Protein AF-A0A968C113-F1 (afdb_monomer_lite)

Structure (mmCIF, N/CA/C/O backbone):
data_AF-A0A968C113-F1
#
_entry.id   AF-A0A968C113-F1
#
loop_
_atom_site.group_PDB
_atom_site.id
_atom_site.type_symbol
_atom_site.label_atom_id
_atom_site.label_alt_id
_atom_site.label_comp_id
_atom_site.label_asym_id
_atom_site.label_entity_id
_atom_site.label_seq_id
_atom_site.pdbx_PDB_ins_code
_atom_site.Cartn_x
_atom_site.Cartn_y
_atom_site.Cartn_z
_atom_site.occupancy
_atom_site.B_iso_or_equiv
_atom_site.auth_seq_id
_atom_site.auth_comp_id
_atom_site.auth_asym_id
_atom_site.auth_atom_id
_atom_site.pdbx_PDB_model_num
ATOM 1 N N . VAL A 1 1 ? -4.075 15.174 16.754 1.00 90.56 1 VAL A N 1
ATOM 2 C CA . VAL A 1 1 ? -4.895 14.151 16.061 1.00 90.56 1 VAL A CA 1
ATOM 3 C C . VAL A 1 1 ? -5.802 13.419 17.039 1.00 90.56 1 VAL A C 1
ATOM 5 O O . VAL A 1 1 ? -6.994 13.656 16.964 1.00 90.56 1 VAL A O 1
ATOM 8 N N . LYS A 1 2 ? -5.276 12.642 18.002 1.00 89.75 2 LYS A N 1
ATOM 9 C CA . LYS A 1 2 ? -6.089 11.876 18.971 1.00 89.75 2 LYS A CA 1
ATOM 10 C C . LYS A 1 2 ? -7.226 12.668 19.641 1.00 89.75 2 LYS A C 1
ATOM 12 O O . LYS A 1 2 ? -8.381 12.304 19.502 1.00 89.75 2 LYS A O 1
ATOM 17 N N . ALA A 1 3 ? -6.906 13.797 20.274 1.00 93.75 3 ALA A N 1
ATOM 18 C CA . ALA A 1 3 ? -7.922 14.632 20.921 1.00 93.75 3 ALA A CA 1
ATOM 19 C C . ALA A 1 3 ? -9.016 15.119 19.947 1.00 93.75 3 ALA A C 1
ATOM 21 O O . ALA A 1 3 ? -10.182 15.162 20.310 1.00 93.75 3 ALA A O 1
ATOM 22 N N . ALA A 1 4 ? -8.651 15.429 18.697 1.00 94.94 4 ALA A N 1
ATOM 23 C CA . ALA A 1 4 ? -9.601 15.904 17.692 1.00 94.94 4 ALA A CA 1
ATOM 24 C C . ALA A 1 4 ? -10.553 14.795 17.210 1.00 94.94 4 ALA A C 1
ATOM 26 O O . ALA A 1 4 ? -11.727 15.062 16.977 1.00 94.94 4 ALA A O 1
ATOM 27 N N . VAL A 1 5 ? -10.073 13.550 17.072 1.00 94.19 5 VAL A N 1
ATOM 28 C CA . VAL A 1 5 ? -10.939 12.419 16.685 1.00 94.19 5 VAL A CA 1
ATOM 29 C C . VAL A 1 5 ? -11.859 11.994 17.831 1.00 94.19 5 VAL A C 1
ATOM 31 O O . VAL A 1 5 ? -13.023 11.688 17.587 1.00 94.19 5 VAL A O 1
ATOM 34 N N . GLU A 1 6 ? -11.375 12.066 19.076 1.00 93.44 6 GLU A N 1
ATOM 35 C CA . GLU A 1 6 ? -12.184 11.846 20.282 1.00 93.44 6 GLU A CA 1
ATOM 36 C C . GLU A 1 6 ? -13.291 12.901 20.411 1.00 93.44 6 GLU A C 1
ATOM 38 O O . GLU A 1 6 ? -14.448 12.547 20.626 1.00 93.44 6 GLU A O 1
ATOM 43 N N . GLU A 1 7 ? -12.964 14.182 20.217 1.00 96.94 7 GLU A N 1
ATOM 44 C CA . GLU A 1 7 ? -13.936 15.284 20.231 1.00 96.94 7 GLU A CA 1
ATOM 45 C C . GLU A 1 7 ? -15.001 15.131 19.135 1.00 96.94 7 GLU A C 1
ATOM 47 O O . GLU A 1 7 ? -16.184 15.362 19.380 1.00 96.94 7 GLU A O 1
ATOM 52 N N . ALA A 1 8 ? -14.597 14.697 17.940 1.00 96.62 8 ALA A N 1
ATOM 53 C CA . ALA A 1 8 ? -15.502 14.483 16.816 1.00 96.62 8 ALA A CA 1
ATOM 54 C C . ALA A 1 8 ? -16.281 13.153 16.883 1.00 96.62 8 ALA A C 1
ATOM 56 O O . ALA A 1 8 ? -17.190 12.947 16.078 1.00 96.62 8 ALA A O 1
ATOM 57 N N . GLY A 1 9 ? -15.946 12.244 17.807 1.00 96.00 9 GLY A N 1
ATOM 58 C CA . GLY A 1 9 ? -16.584 10.928 17.920 1.00 96.00 9 GLY A CA 1
ATOM 59 C C . GLY A 1 9 ? -16.320 10.002 16.726 1.00 96.00 9 GLY A C 1
ATOM 60 O O . GLY A 1 9 ? -17.166 9.168 16.402 1.00 96.00 9 GLY A O 1
ATOM 61 N N . ILE A 1 10 ? -15.171 10.151 16.058 1.00 95.44 10 ILE A N 1
ATOM 62 C CA . ILE A 1 10 ? -14.769 9.349 14.891 1.00 95.44 10 ILE A CA 1
ATOM 63 C C . ILE A 1 10 ? -13.512 8.521 15.186 1.00 95.44 10 ILE A C 1
ATOM 65 O O . ILE A 1 10 ? -12.742 8.828 16.093 1.00 95.44 10 ILE A O 1
ATOM 69 N N . GLY A 1 11 ? -13.296 7.462 14.404 1.00 93.44 11 GLY A N 1
ATOM 70 C CA . GLY A 1 11 ? -12.072 6.659 14.444 1.00 93.44 11 GLY A CA 1
ATOM 71 C C . GLY A 1 11 ? -11.057 7.078 13.379 1.00 93.44 11 GLY A C 1
ATOM 72 O O . GLY A 1 11 ? -11.403 7.732 12.396 1.00 93.44 11 GLY A O 1
ATOM 73 N N . ILE A 1 12 ? -9.806 6.653 13.553 1.00 94.88 12 ILE A N 1
ATOM 74 C CA . ILE A 1 12 ? -8.779 6.733 12.508 1.00 94.88 12 ILE A CA 1
ATOM 75 C C . ILE A 1 12 ? -8.777 5.394 11.774 1.00 94.88 12 ILE A C 1
ATOM 77 O O . ILE A 1 12 ? -8.466 4.367 12.372 1.00 94.88 12 ILE A O 1
ATOM 81 N N . ALA A 1 13 ? -9.165 5.406 10.499 1.00 93.31 13 ALA A N 1
ATOM 82 C CA . ALA A 1 13 ? -9.247 4.188 9.697 1.00 93.31 13 ALA A CA 1
ATOM 83 C C . ALA A 1 13 ? -7.860 3.689 9.263 1.00 93.31 13 ALA A C 1
ATOM 85 O O . ALA A 1 13 ? -7.537 2.515 9.450 1.00 93.31 13 ALA A O 1
ATOM 86 N N . SER A 1 14 ? -7.051 4.580 8.686 1.00 94.94 14 SER A N 1
ATOM 87 C CA . SER A 1 14 ? -5.702 4.277 8.213 1.00 94.94 14 SER A CA 1
ATOM 88 C C . SER A 1 14 ? -4.870 5.549 8.011 1.00 94.94 14 SER A C 1
ATOM 90 O O . SER A 1 14 ? -5.402 6.657 7.919 1.00 94.94 14 SER A O 1
ATOM 92 N N . PHE A 1 15 ? -3.549 5.385 7.964 1.00 96.25 15 PHE A N 1
ATOM 93 C CA . PHE A 1 15 ? -2.588 6.366 7.456 1.00 96.25 15 PHE A CA 1
ATOM 94 C C . PHE A 1 15 ? -1.341 5.638 6.930 1.00 96.25 15 PHE A C 1
ATOM 96 O O . PHE A 1 15 ? -1.204 4.431 7.137 1.00 96.25 15 PHE A O 1
ATOM 103 N N . GLN A 1 16 ? -0.452 6.346 6.234 1.00 96.38 16 GLN A N 1
ATOM 104 C CA . GLN A 1 16 ? 0.725 5.737 5.611 1.00 96.38 16 GLN A CA 1
ATOM 105 C C . GLN A 1 16 ? 1.715 5.212 6.658 1.00 96.38 16 GLN A C 1
ATOM 107 O O . GLN A 1 16 ? 2.066 5.929 7.596 1.00 96.38 16 GLN A O 1
ATOM 112 N N . SER A 1 17 ? 2.200 3.981 6.487 1.00 94.81 17 SER A N 1
ATOM 113 C CA . SER A 1 17 ? 3.140 3.355 7.421 1.00 94.81 17 SER A CA 1
ATOM 114 C C . SER A 1 17 ? 4.611 3.634 7.117 1.00 94.81 17 SER A C 1
ATOM 116 O O . SER A 1 17 ? 5.396 3.779 8.048 1.00 94.81 17 SER A O 1
ATOM 118 N N . ASN A 1 18 ? 5.037 3.669 5.853 1.00 91.38 18 ASN A N 1
ATOM 119 C CA . ASN A 1 18 ? 6.452 3.867 5.524 1.00 91.38 18 ASN A CA 1
ATOM 120 C C . ASN A 1 18 ? 6.841 5.352 5.614 1.00 91.38 18 ASN A C 1
ATOM 122 O O . ASN A 1 18 ? 6.236 6.193 4.955 1.00 91.38 18 ASN A O 1
ATOM 126 N N . LEU A 1 19 ? 7.875 5.662 6.408 1.00 90.25 19 LEU A N 1
ATOM 127 C CA . LEU A 1 19 ? 8.422 7.023 6.585 1.00 90.25 19 LEU A CA 1
ATOM 128 C C . LEU A 1 19 ? 9.529 7.366 5.566 1.00 90.25 19 LEU A C 1
ATOM 130 O O . LEU A 1 19 ? 10.090 8.460 5.598 1.00 90.25 19 LEU A O 1
ATOM 134 N N . GLY A 1 20 ? 9.869 6.408 4.705 1.00 88.44 20 GLY A N 1
ATOM 135 C CA . GLY A 1 20 ? 10.940 6.460 3.713 1.00 88.44 20 GLY A CA 1
ATOM 136 C C . GLY A 1 20 ? 11.451 5.052 3.402 1.00 88.44 20 GLY A C 1
ATOM 137 O O . GLY A 1 20 ? 11.087 4.084 4.076 1.00 88.44 20 GLY A O 1
ATOM 138 N N . GLY A 1 21 ? 12.304 4.935 2.390 1.00 92.31 21 GLY A N 1
ATOM 139 C CA . GLY A 1 21 ? 12.843 3.666 1.919 1.00 92.31 21 GLY A CA 1
ATOM 140 C C . GLY A 1 21 ? 11.847 2.849 1.098 1.00 92.31 21 GLY A C 1
ATOM 141 O O . GLY A 1 21 ? 10.727 3.266 0.805 1.00 92.31 21 GLY A O 1
ATOM 142 N N . THR A 1 22 ? 12.267 1.638 0.741 1.00 96.19 22 THR A N 1
ATOM 143 C CA . THR A 1 22 ? 11.532 0.759 -0.170 1.00 96.19 22 THR A CA 1
ATOM 144 C C . THR A 1 22 ? 11.713 -0.714 0.196 1.00 96.19 22 THR A C 1
ATOM 146 O O . THR A 1 22 ? 12.730 -1.104 0.774 1.00 96.19 22 THR A O 1
ATOM 149 N N . LEU A 1 23 ? 10.733 -1.536 -0.180 1.00 97.12 23 LEU A N 1
ATOM 150 C CA . LEU A 1 23 ? 10.818 -2.996 -0.155 1.00 97.12 23 LEU A CA 1
ATOM 151 C C . LEU A 1 23 ? 11.474 -3.592 -1.409 1.00 97.12 23 LEU A C 1
ATOM 153 O O . LEU A 1 23 ? 11.825 -4.772 -1.408 1.00 97.12 23 LEU A O 1
ATOM 157 N N . ILE A 1 24 ? 11.660 -2.794 -2.462 1.00 97.88 24 ILE A N 1
ATOM 158 C CA . ILE A 1 24 ? 12.134 -3.251 -3.772 1.00 97.88 24 ILE A CA 1
ATOM 159 C C . ILE A 1 24 ? 13.583 -3.732 -3.730 1.00 97.88 24 ILE A C 1
ATOM 161 O O . ILE A 1 24 ? 13.900 -4.752 -4.335 1.00 97.88 24 ILE A O 1
ATOM 165 N N . HIS A 1 25 ? 14.455 -3.034 -2.999 1.00 96.81 25 HIS A N 1
ATOM 166 C CA . HIS A 1 25 ? 15.876 -3.368 -2.934 1.00 96.81 25 HIS A CA 1
ATOM 167 C C . HIS A 1 25 ? 16.255 -3.965 -1.565 1.00 96.81 25 HIS A C 1
ATOM 169 O O . HIS A 1 25 ? 16.054 -3.298 -0.542 1.00 96.81 25 HIS A O 1
ATOM 175 N N . PRO A 1 26 ? 16.869 -5.165 -1.503 1.00 95.50 26 PRO A N 1
ATOM 176 C CA . PRO A 1 26 ? 17.195 -5.842 -0.243 1.00 95.50 26 PRO A CA 1
ATOM 177 C C . PRO A 1 26 ? 18.016 -5.004 0.749 1.00 95.50 26 PRO A C 1
ATOM 179 O O . PRO A 1 26 ? 17.773 -5.064 1.953 1.00 95.50 26 PRO A O 1
ATOM 182 N N . GLU A 1 27 ? 18.948 -4.175 0.268 1.00 95.12 27 GLU A N 1
ATOM 183 C CA . GLU A 1 27 ? 19.772 -3.317 1.140 1.00 95.12 27 GLU A CA 1
ATOM 184 C C . GLU A 1 27 ? 18.968 -2.241 1.889 1.00 95.12 27 GLU A C 1
ATOM 186 O O . GLU A 1 27 ? 19.364 -1.823 2.975 1.00 95.12 27 GLU A O 1
ATOM 191 N N . GLN A 1 28 ? 17.819 -1.814 1.354 1.00 95.44 28 GLN A N 1
ATOM 192 C CA . GLN A 1 28 ? 16.953 -0.817 1.999 1.00 95.44 28 GLN A CA 1
ATOM 193 C C . GLN A 1 28 ? 16.002 -1.448 3.025 1.00 95.44 28 GLN A C 1
ATOM 195 O O . GLN A 1 28 ? 15.443 -0.755 3.880 1.00 95.44 28 GLN A O 1
ATOM 200 N N . ARG A 1 29 ? 15.843 -2.776 2.984 1.00 94.81 29 ARG A N 1
ATOM 201 C CA . ARG A 1 29 ? 14.826 -3.512 3.740 1.00 94.81 29 ARG A CA 1
ATOM 202 C C . ARG A 1 29 ? 14.928 -3.298 5.242 1.00 94.81 29 ARG A C 1
ATOM 204 O O . ARG A 1 29 ? 13.914 -3.078 5.890 1.00 94.81 29 ARG A O 1
ATOM 211 N N . ALA A 1 30 ? 16.134 -3.346 5.806 1.00 95.44 30 ALA A N 1
ATOM 212 C CA . ALA A 1 30 ? 16.314 -3.191 7.250 1.00 95.44 30 ALA A CA 1
ATOM 213 C C . ALA A 1 30 ? 15.832 -1.814 7.742 1.00 95.44 30 ALA A C 1
ATOM 215 O O . ALA A 1 30 ? 15.114 -1.729 8.738 1.00 95.44 30 ALA A O 1
ATOM 216 N N . GLY A 1 31 ? 16.181 -0.749 7.011 1.00 96.00 31 GLY A N 1
ATOM 217 C CA . GLY A 1 31 ? 15.722 0.607 7.311 1.00 96.00 31 GLY A CA 1
ATOM 218 C C . GLY A 1 31 ? 14.213 0.755 7.130 1.00 96.00 31 GLY A C 1
ATOM 219 O O . GLY A 1 31 ? 13.540 1.310 7.997 1.00 96.00 31 GLY A O 1
ATOM 220 N N . PHE A 1 32 ? 13.669 0.183 6.054 1.00 97.12 32 PHE A N 1
ATOM 221 C CA . PHE A 1 32 ? 12.233 0.189 5.795 1.00 97.12 32 PHE A CA 1
ATOM 222 C C . PHE A 1 32 ? 11.448 -0.495 6.922 1.00 97.12 32 PHE A C 1
ATOM 224 O O . PHE A 1 32 ? 10.556 0.122 7.499 1.00 97.12 32 PHE A O 1
ATOM 231 N N . VAL A 1 33 ? 11.821 -1.720 7.309 1.00 97.50 33 VAL A N 1
ATOM 232 C CA . VAL A 1 33 ? 11.185 -2.482 8.402 1.00 97.50 33 VAL A CA 1
ATOM 233 C C . VAL A 1 33 ? 11.223 -1.700 9.719 1.00 97.50 33 VAL A C 1
ATOM 235 O O . VAL A 1 33 ? 10.212 -1.620 10.414 1.00 97.50 33 VAL A O 1
ATOM 238 N N . ALA A 1 34 ? 12.353 -1.061 10.037 1.00 96.31 34 ALA A N 1
ATOM 239 C CA . ALA A 1 34 ? 12.474 -0.217 11.225 1.00 96.31 34 ALA A CA 1
ATOM 240 C C . ALA A 1 34 ? 11.569 1.029 11.174 1.00 96.31 34 ALA A C 1
ATOM 242 O O . ALA A 1 34 ? 11.101 1.492 12.215 1.00 96.31 34 ALA A O 1
ATOM 243 N N . SER A 1 35 ? 11.306 1.581 9.985 1.00 96.56 35 SER A N 1
ATOM 244 C CA . SER A 1 35 ? 10.347 2.682 9.822 1.00 96.56 35 SER A CA 1
ATOM 245 C C . SER A 1 35 ? 8.902 2.227 10.057 1.00 96.56 35 SER A C 1
ATOM 247 O O . SER A 1 35 ? 8.123 2.955 10.668 1.00 96.56 35 SER A O 1
ATOM 249 N N . ILE A 1 36 ? 8.561 1.000 9.646 1.00 97.94 36 ILE A N 1
ATOM 250 C CA . ILE A 1 36 ? 7.234 0.424 9.879 1.00 97.94 36 ILE A CA 1
ATOM 251 C C . ILE A 1 36 ? 6.989 0.207 11.369 1.00 97.94 36 ILE A C 1
ATOM 253 O O . ILE A 1 36 ? 5.918 0.560 11.854 1.00 97.94 36 ILE A O 1
ATOM 257 N N . ASP A 1 37 ? 7.976 -0.307 12.107 1.00 97.00 37 ASP A N 1
ATOM 258 C CA . ASP A 1 37 ? 7.860 -0.516 13.558 1.00 97.00 37 ASP A CA 1
ATOM 259 C C . ASP A 1 37 ? 7.535 0.798 14.296 1.00 97.00 37 ASP A C 1
ATOM 261 O O . ASP A 1 37 ? 6.607 0.856 15.102 1.00 97.00 37 ASP A O 1
ATOM 265 N N . GLN A 1 38 ? 8.196 1.898 13.919 1.00 97.19 38 GLN A N 1
ATOM 266 C CA . GLN A 1 38 ? 7.901 3.234 14.456 1.00 97.19 38 GLN A CA 1
ATOM 267 C C . GLN A 1 38 ? 6.466 3.685 14.148 1.00 97.19 38 GLN A C 1
ATOM 269 O O . GLN A 1 38 ? 5.771 4.220 15.016 1.00 97.19 38 GLN A O 1
ATOM 274 N N . SER A 1 39 ? 5.988 3.464 12.924 1.00 97.94 39 SER A N 1
ATOM 275 C CA . SER A 1 39 ? 4.617 3.818 12.546 1.00 97.94 39 SER A CA 1
ATOM 276 C C . SER A 1 39 ? 3.569 2.958 13.252 1.00 97.94 39 SER A C 1
ATOM 278 O O . SER A 1 39 ? 2.504 3.468 13.603 1.00 97.94 39 SER A O 1
ATOM 280 N N . LEU A 1 40 ? 3.868 1.688 13.536 1.00 97.81 40 LEU A N 1
ATOM 281 C CA . LEU A 1 40 ? 3.010 0.804 14.330 1.00 97.81 40 LEU A CA 1
ATOM 282 C C . LEU A 1 40 ? 2.877 1.293 15.781 1.00 97.81 40 LEU A C 1
ATOM 284 O O . LEU A 1 40 ? 1.774 1.285 16.334 1.00 97.81 40 LEU A O 1
ATOM 288 N N . GLU A 1 41 ? 3.957 1.786 16.394 1.00 96.06 41 GLU A N 1
ATOM 289 C CA . GLU A 1 41 ? 3.884 2.440 17.708 1.00 96.06 41 GLU A CA 1
ATOM 290 C C . GLU A 1 41 ? 2.960 3.663 17.666 1.00 96.06 41 GLU A C 1
ATOM 292 O O . GLU A 1 41 ? 2.080 3.817 18.520 1.00 96.06 41 GLU A O 1
ATOM 297 N N . LYS A 1 42 ? 3.088 4.501 16.629 1.00 96.50 42 LYS A N 1
ATOM 298 C CA . LYS A 1 42 ? 2.232 5.683 16.460 1.00 96.50 42 LYS A CA 1
ATOM 299 C C . LYS A 1 42 ? 0.775 5.326 16.214 1.00 96.50 42 LYS A C 1
ATOM 301 O O . LYS A 1 42 ? -0.097 5.979 16.787 1.00 96.50 42 LYS A O 1
ATOM 306 N N . ALA A 1 43 ? 0.499 4.272 15.450 1.00 96.56 43 ALA A N 1
ATOM 307 C CA . ALA A 1 43 ? -0.853 3.766 15.240 1.00 96.56 43 ALA A CA 1
ATOM 308 C C . ALA A 1 43 ? -1.534 3.423 16.571 1.00 96.56 43 ALA A C 1
ATOM 310 O O . ALA A 1 43 ? -2.669 3.839 16.806 1.00 96.56 43 ALA A O 1
ATOM 311 N N . ARG A 1 44 ? -0.814 2.766 17.488 1.00 94.00 44 ARG A N 1
ATOM 312 C CA . ARG A 1 44 ? -1.320 2.442 18.830 1.00 94.00 44 ARG A CA 1
ATOM 313 C C . ARG A 1 44 ? -1.576 3.679 19.683 1.00 94.00 44 ARG A C 1
ATOM 315 O O . ARG A 1 44 ? -2.581 3.731 20.388 1.00 94.00 44 ARG A O 1
ATOM 322 N N . GLU A 1 45 ? -0.695 4.676 19.625 1.00 93.69 45 GLU A N 1
ATOM 323 C CA . GLU A 1 45 ? -0.874 5.928 20.370 1.00 93.69 45 GLU A CA 1
ATOM 324 C C . GLU A 1 45 ? -2.169 6.646 19.967 1.00 93.69 45 GLU A C 1
ATOM 326 O O . GLU A 1 45 ? -2.917 7.115 20.838 1.00 93.69 45 GLU A O 1
ATOM 331 N N . VAL A 1 46 ? -2.442 6.704 18.659 1.00 94.31 46 VAL A N 1
ATOM 332 C CA . VAL A 1 46 ? -3.602 7.409 18.091 1.00 94.31 46 VAL A CA 1
ATOM 333 C C . VAL A 1 46 ? -4.858 6.542 17.969 1.00 94.31 46 VAL A C 1
ATOM 335 O O . VAL A 1 46 ? -5.925 7.087 17.711 1.00 94.31 46 VAL A O 1
ATOM 338 N N . GLY A 1 47 ? -4.756 5.230 18.198 1.00 94.06 47 GLY A N 1
ATOM 339 C CA . GLY A 1 47 ? -5.880 4.292 18.144 1.00 94.06 47 GLY A CA 1
ATOM 340 C C . GLY A 1 47 ? -6.286 3.857 16.731 1.00 94.06 47 GLY A C 1
ATOM 341 O O . GLY A 1 47 ? -7.445 3.509 16.528 1.00 94.06 47 GLY A O 1
ATOM 342 N N . SER A 1 48 ? -5.367 3.888 15.760 1.00 95.75 48 SER A N 1
ATOM 343 C CA . SER A 1 48 ? -5.615 3.363 14.409 1.00 95.75 48 SER A CA 1
ATOM 344 C C . SER A 1 48 ? -5.447 1.846 14.380 1.00 95.75 48 SER A C 1
ATOM 346 O O . SER A 1 48 ? -4.435 1.327 14.851 1.00 95.75 48 SER A O 1
ATOM 348 N N . SER A 1 49 ? -6.408 1.136 13.790 1.00 92.50 49 SER A N 1
ATOM 349 C CA . SER A 1 49 ? -6.351 -0.323 13.603 1.00 92.50 49 SER A CA 1
ATOM 350 C C . SER A 1 49 ? -5.747 -0.747 12.262 1.00 92.50 49 SER A C 1
ATOM 352 O O . SER A 1 49 ? -5.478 -1.933 12.065 1.00 92.50 49 SER A O 1
ATOM 354 N N . GLY A 1 50 ? -5.547 0.199 11.341 1.00 96.62 50 GLY A N 1
ATOM 355 C CA . GLY A 1 50 ? -4.984 -0.041 10.017 1.00 96.62 50 GLY A CA 1
ATOM 356 C C . GLY A 1 50 ? -3.909 0.977 9.651 1.00 96.62 50 GLY A C 1
ATOM 357 O O . GLY A 1 50 ? -3.965 2.118 10.108 1.00 96.62 50 GLY A O 1
ATOM 358 N N . LEU A 1 51 ? -2.951 0.582 8.815 1.00 98.38 51 LEU A N 1
ATOM 359 C CA . LEU A 1 51 ? -2.053 1.484 8.084 1.00 98.38 51 LEU A CA 1
ATOM 360 C C . LEU A 1 51 ? -1.889 0.983 6.656 1.00 98.38 51 LEU A C 1
ATOM 362 O O . LEU A 1 51 ? -1.889 -0.227 6.444 1.00 98.38 51 LEU A O 1
ATOM 366 N N . PHE A 1 52 ? -1.707 1.884 5.695 1.00 98.06 52 PHE A N 1
ATOM 367 C CA . PHE A 1 52 ? -1.398 1.484 4.325 1.00 98.06 52 PHE A CA 1
ATOM 368 C C . PHE A 1 52 ? 0.098 1.569 4.035 1.00 98.06 52 PHE A C 1
ATOM 370 O O . PHE A 1 52 ? 0.805 2.427 4.566 1.00 98.06 52 PHE A O 1
ATOM 377 N N . LEU A 1 53 ? 0.565 0.645 3.204 1.00 96.81 53 LEU A N 1
ATOM 378 C CA . LEU A 1 53 ? 1.970 0.389 2.930 1.00 96.81 53 LEU A CA 1
ATOM 379 C C . LEU A 1 53 ? 2.227 0.476 1.427 1.00 96.81 53 LEU A C 1
ATOM 381 O O . LEU A 1 53 ? 1.563 -0.210 0.651 1.00 96.81 53 LEU A O 1
ATOM 385 N N . LEU A 1 54 ? 3.243 1.250 1.046 1.00 98.12 54 LEU A N 1
ATOM 386 C CA . LEU A 1 54 ? 3.731 1.330 -0.329 1.00 98.12 54 LEU A CA 1
ATOM 387 C C . LEU A 1 54 ? 5.009 0.495 -0.507 1.00 98.12 54 LEU A C 1
ATOM 389 O O . LEU A 1 54 ? 5.839 0.433 0.403 1.00 98.12 54 LEU A O 1
ATOM 393 N N . THR A 1 55 ? 5.192 -0.127 -1.676 1.00 97.56 55 THR A N 1
ATOM 394 C CA . THR A 1 55 ? 6.426 -0.865 -2.009 1.00 97.56 55 THR A CA 1
ATOM 395 C C . THR A 1 55 ? 7.599 0.064 -2.298 1.00 97.56 55 THR A C 1
ATOM 397 O O . THR A 1 55 ? 8.733 -0.218 -1.897 1.00 97.56 55 THR A O 1
ATOM 400 N N . ASP A 1 56 ? 7.325 1.186 -2.958 1.00 97.44 56 ASP A N 1
ATOM 401 C CA .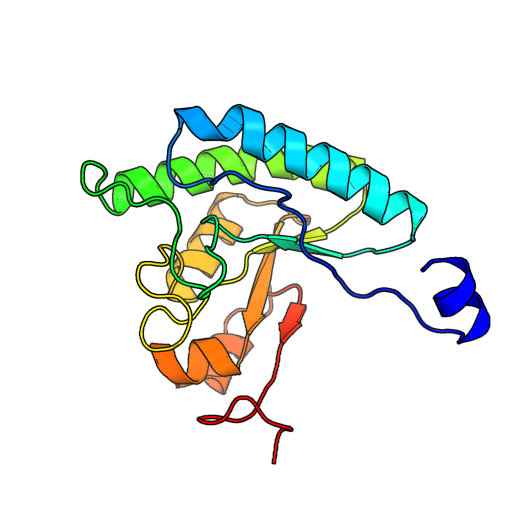 ASP A 1 56 ? 8.311 2.159 -3.422 1.00 97.44 56 ASP A CA 1
ATOM 402 C C . ASP A 1 56 ? 8.211 3.476 -2.643 1.00 97.44 56 ASP A C 1
ATOM 404 O O . ASP A 1 56 ? 7.142 3.874 -2.172 1.00 97.44 56 ASP A O 1
ATOM 408 N N . GLU A 1 57 ? 9.337 4.184 -2.548 1.00 95.81 57 GLU A N 1
ATOM 409 C CA . GLU A 1 57 ? 9.347 5.570 -2.085 1.00 95.81 57 GLU A CA 1
ATOM 410 C C . GLU A 1 57 ? 8.966 6.498 -3.240 1.00 95.81 57 GLU A C 1
ATOM 412 O O . GLU A 1 57 ? 9.506 6.380 -4.343 1.00 95.81 57 GLU A O 1
ATOM 417 N N . LEU A 1 58 ? 8.064 7.444 -2.983 1.00 96.19 58 LEU A N 1
ATOM 418 C CA . LEU A 1 58 ? 7.614 8.415 -3.976 1.00 96.19 58 LEU A CA 1
ATOM 419 C C . LEU A 1 58 ? 8.338 9.758 -3.808 1.00 96.19 58 LEU A C 1
ATOM 421 O O . LEU A 1 58 ? 8.642 10.187 -2.693 1.00 96.19 58 LEU A O 1
ATOM 425 N N . ALA A 1 59 ? 8.617 10.425 -4.924 1.00 95.94 59 ALA A N 1
ATOM 426 C CA . ALA A 1 59 ? 9.107 11.797 -4.964 1.00 95.94 59 ALA A CA 1
ATOM 427 C C . ALA A 1 59 ? 7.957 12.807 -4.769 1.00 95.94 59 ALA A C 1
ATOM 429 O O . ALA A 1 59 ? 6.785 12.440 -4.683 1.00 95.94 59 ALA A O 1
ATOM 430 N N . GLU A 1 60 ? 8.282 14.104 -4.708 1.00 94.88 60 GLU A N 1
ATOM 431 C CA . GLU A 1 60 ? 7.277 15.170 -4.543 1.00 94.88 60 GLU A CA 1
ATOM 432 C C . GLU A 1 60 ? 6.256 15.210 -5.689 1.00 94.88 60 GLU A C 1
ATOM 434 O O . GLU A 1 60 ? 5.083 15.509 -5.467 1.00 94.88 60 GLU A O 1
ATOM 439 N N . ASP A 1 61 ? 6.686 14.861 -6.903 1.00 96.06 61 ASP A N 1
ATOM 440 C CA . ASP A 1 61 ? 5.832 14.753 -8.090 1.00 96.06 61 ASP A CA 1
ATOM 441 C C . ASP A 1 61 ? 5.071 13.420 -8.180 1.00 96.06 61 ASP A C 1
ATOM 443 O O . ASP A 1 61 ? 4.377 13.180 -9.165 1.00 96.06 61 ASP A O 1
ATOM 447 N N . ARG A 1 62 ? 5.173 12.580 -7.139 1.00 95.19 62 ARG A N 1
ATOM 448 C CA . ARG A 1 62 ? 4.542 11.260 -6.987 1.00 95.19 62 ARG A CA 1
ATOM 449 C C . ARG A 1 62 ? 5.091 10.146 -7.877 1.00 95.19 62 ARG A C 1
ATOM 451 O O . ARG A 1 62 ? 4.626 9.013 -7.739 1.00 95.19 62 ARG A O 1
ATOM 458 N N . SER A 1 63 ? 6.101 10.418 -8.702 1.00 97.19 63 SER A N 1
ATOM 459 C CA . SER A 1 63 ? 6.867 9.374 -9.385 1.00 97.19 63 SER A CA 1
ATOM 460 C C . SER A 1 63 ? 7.710 8.566 -8.394 1.00 97.19 63 SER A C 1
ATOM 462 O O . SER A 1 63 ? 7.968 9.007 -7.269 1.00 97.19 63 SER A O 1
ATOM 464 N N . VAL A 1 64 ? 8.149 7.369 -8.786 1.00 97.38 64 VAL A N 1
ATOM 465 C CA . VAL A 1 64 ? 9.057 6.578 -7.946 1.00 97.38 64 VAL A CA 1
ATOM 466 C C . VAL A 1 64 ? 10.411 7.269 -7.822 1.00 97.38 64 VAL A C 1
ATOM 468 O O . VAL A 1 64 ? 11.088 7.541 -8.813 1.00 97.38 64 VAL A O 1
ATOM 471 N N . ARG A 1 65 ? 10.834 7.495 -6.576 1.00 96.44 65 ARG A N 1
ATOM 472 C CA . ARG A 1 65 ? 12.054 8.228 -6.229 1.00 96.44 65 ARG A CA 1
ATOM 473 C C . ARG A 1 65 ? 13.332 7.485 -6.611 1.00 96.44 65 ARG A C 1
ATOM 475 O O . ARG A 1 65 ? 14.299 8.115 -7.034 1.00 96.44 65 ARG A O 1
ATOM 482 N N . PHE A 1 66 ? 13.353 6.166 -6.426 1.00 94.44 66 PHE A N 1
ATOM 483 C CA . PHE A 1 66 ? 14.527 5.326 -6.662 1.00 94.44 66 PHE A CA 1
ATOM 484 C C . PHE A 1 66 ? 14.175 4.171 -7.591 1.00 94.44 66 PHE A C 1
ATOM 486 O O . PHE A 1 66 ? 13.329 3.343 -7.274 1.00 94.44 66 PHE A O 1
ATOM 493 N N . GLN A 1 67 ? 14.846 4.125 -8.738 1.00 93.38 67 GLN A N 1
ATOM 494 C CA . GLN A 1 67 ? 14.687 3.070 -9.732 1.00 93.38 67 GLN A CA 1
ATOM 495 C C . GLN A 1 67 ? 15.818 2.052 -9.595 1.00 93.38 67 GLN A C 1
ATOM 497 O O . GLN A 1 67 ? 16.975 2.436 -9.433 1.00 93.38 67 GLN A O 1
ATOM 502 N N . TYR A 1 68 ? 15.472 0.774 -9.731 1.00 95.88 68 TYR A N 1
ATOM 503 C CA . TYR A 1 68 ? 16.404 -0.357 -9.672 1.00 95.88 68 TYR A CA 1
ATOM 504 C C . TYR A 1 68 ? 16.298 -1.162 -10.977 1.00 95.88 68 TYR A C 1
ATOM 506 O O . TYR A 1 68 ? 15.599 -2.182 -11.013 1.00 95.88 68 TYR A O 1
ATOM 514 N N . PRO A 1 69 ? 16.836 -0.651 -12.105 1.00 95.81 69 PRO A N 1
ATOM 515 C CA . PRO A 1 69 ? 16.757 -1.318 -13.409 1.00 95.81 69 PRO A CA 1
ATOM 516 C C . PRO A 1 69 ? 17.600 -2.597 -13.496 1.00 95.81 69 PRO A C 1
ATOM 518 O O . PRO A 1 69 ? 17.389 -3.405 -14.395 1.00 95.81 69 PRO A O 1
ATOM 521 N N . GLU A 1 70 ? 18.561 -2.771 -12.594 1.00 96.81 70 GLU A N 1
ATOM 522 C CA . GLU A 1 70 ? 19.390 -3.967 -12.470 1.00 96.81 70 GLU A CA 1
ATOM 523 C C . GLU A 1 70 ? 18.642 -5.172 -11.893 1.00 96.81 70 GLU A C 1
ATOM 525 O O . GLU A 1 70 ? 19.096 -6.293 -12.100 1.00 96.81 70 GLU A O 1
ATOM 530 N N . LEU A 1 71 ? 17.515 -4.945 -11.206 1.00 97.56 71 LEU A N 1
ATOM 531 C CA . LEU A 1 71 ? 16.686 -5.998 -10.627 1.00 97.56 71 LEU A CA 1
ATOM 532 C C . LEU A 1 71 ? 15.570 -6.415 -11.590 1.00 97.56 71 LEU A C 1
ATOM 534 O O . LEU A 1 71 ? 14.832 -5.562 -12.105 1.00 97.56 71 LEU A O 1
ATOM 538 N N . THR A 1 72 ? 15.384 -7.720 -11.780 1.00 97.69 72 THR A N 1
ATOM 539 C CA . THR A 1 72 ? 14.239 -8.257 -12.531 1.00 97.69 72 THR A CA 1
ATOM 540 C C . THR A 1 72 ? 12.930 -8.093 -11.756 1.00 97.69 72 THR A C 1
ATOM 542 O O . THR A 1 72 ? 12.920 -7.815 -10.557 1.00 97.69 72 THR A O 1
ATOM 545 N N . ALA A 1 73 ? 11.790 -8.271 -12.430 1.00 95.69 73 ALA A N 1
ATOM 546 C CA . ALA A 1 73 ? 10.485 -8.225 -11.768 1.00 95.69 73 ALA A CA 1
ATOM 547 C C . ALA A 1 73 ? 10.364 -9.296 -10.667 1.00 95.69 73 ALA A C 1
ATOM 549 O O . ALA A 1 73 ? 9.822 -9.022 -9.598 1.00 95.69 73 ALA A O 1
ATOM 550 N N . GLU A 1 74 ? 10.925 -10.481 -10.902 1.00 97.94 74 GLU A N 1
ATOM 551 C CA . GLU A 1 74 ? 10.966 -11.588 -9.947 1.00 97.94 74 GLU A CA 1
ATOM 552 C C . GLU A 1 74 ? 11.842 -11.255 -8.734 1.00 97.94 74 GLU A C 1
ATOM 554 O O . GLU A 1 74 ? 11.429 -11.488 -7.603 1.00 97.94 74 GLU A O 1
ATOM 559 N N . GLU A 1 75 ? 13.017 -10.651 -8.936 1.00 98.31 75 GLU A N 1
ATOM 560 C CA . GLU A 1 75 ? 13.886 -10.229 -7.827 1.00 98.31 75 GLU A CA 1
ATOM 561 C C . GLU A 1 75 ? 13.215 -9.161 -6.952 1.00 98.31 75 GLU A C 1
ATOM 563 O O . GLU A 1 75 ? 13.294 -9.216 -5.722 1.00 98.31 75 GLU A O 1
ATOM 568 N N . LYS A 1 76 ? 12.496 -8.218 -7.574 1.00 98.25 76 LYS A N 1
ATOM 569 C CA . LYS A 1 76 ? 11.698 -7.215 -6.854 1.00 98.25 76 LYS A CA 1
ATOM 570 C C . LYS A 1 76 ? 10.549 -7.864 -6.084 1.00 98.25 76 LYS A C 1
ATOM 572 O O . LYS A 1 76 ? 10.359 -7.547 -4.910 1.00 98.25 76 LYS A O 1
ATOM 577 N N . TYR A 1 77 ? 9.823 -8.794 -6.708 1.00 98.62 77 TYR A N 1
ATOM 578 C CA . TYR A 1 77 ? 8.747 -9.554 -6.066 1.00 98.62 77 TYR A CA 1
ATOM 579 C C . TYR A 1 77 ? 9.247 -10.300 -4.825 1.00 98.62 77 TYR A C 1
ATOM 581 O O . TYR A 1 77 ? 8.679 -10.141 -3.744 1.00 98.62 77 TYR A O 1
ATOM 589 N N . GLU A 1 78 ? 10.339 -11.057 -4.953 1.00 98.62 78 GLU A N 1
ATOM 590 C CA . GLU A 1 78 ? 10.924 -11.799 -3.833 1.00 98.62 78 GLU A CA 1
ATOM 591 C C . GLU A 1 78 ? 11.391 -10.852 -2.725 1.00 98.62 78 GLU A C 1
ATOM 593 O O . GLU A 1 78 ? 11.132 -11.103 -1.547 1.00 98.62 78 GLU A O 1
ATOM 598 N N . SER A 1 79 ? 11.994 -9.709 -3.072 1.00 98.50 79 SER A N 1
ATOM 599 C CA . SER A 1 79 ? 12.398 -8.730 -2.061 1.00 98.50 79 SER A CA 1
ATOM 600 C C . SER A 1 79 ? 11.211 -8.156 -1.284 1.00 98.50 79 SER A C 1
ATOM 602 O O . SER A 1 79 ? 11.288 -8.018 -0.055 1.00 98.50 79 SER A O 1
ATOM 604 N N . VAL A 1 80 ? 10.105 -7.861 -1.974 1.00 98.69 80 VAL A N 1
ATOM 605 C CA . VAL A 1 80 ? 8.861 -7.404 -1.345 1.00 98.69 80 VAL A CA 1
ATOM 606 C C . VAL A 1 80 ? 8.285 -8.492 -0.448 1.00 98.69 80 VAL A C 1
ATOM 608 O O . VAL A 1 80 ? 7.984 -8.217 0.714 1.00 98.69 80 VAL A O 1
ATOM 611 N N . LEU A 1 81 ? 8.192 -9.730 -0.933 1.00 98.88 81 LEU A N 1
ATOM 612 C CA . LEU A 1 81 ? 7.692 -10.866 -0.163 1.00 98.88 81 LEU A CA 1
ATOM 613 C C . LEU A 1 81 ? 8.506 -11.097 1.119 1.00 98.88 81 LEU A C 1
ATOM 615 O O . LEU A 1 81 ? 7.934 -11.245 2.202 1.00 98.88 81 LEU A O 1
ATOM 619 N N . GLU A 1 82 ? 9.835 -11.099 1.020 1.00 98.75 82 GLU A N 1
ATOM 620 C CA . GLU A 1 82 ? 10.733 -11.240 2.169 1.00 98.75 82 GLU A CA 1
ATOM 621 C C . GLU A 1 82 ? 10.532 -10.115 3.187 1.00 98.75 82 GLU A C 1
ATOM 623 O O . GLU A 1 82 ? 10.440 -10.370 4.389 1.00 98.75 82 GLU A O 1
ATOM 628 N N . GLY A 1 83 ? 10.431 -8.867 2.729 1.00 98.56 83 GLY A N 1
ATOM 629 C CA . GLY A 1 83 ? 10.207 -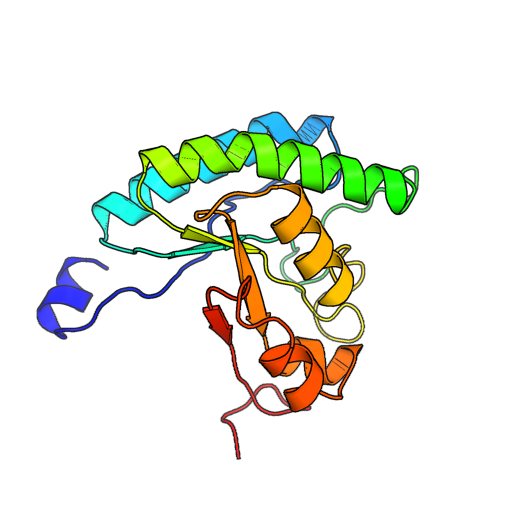7.740 3.624 1.00 98.56 83 GLY A CA 1
ATOM 630 C C . GLY A 1 83 ? 8.829 -7.770 4.287 1.00 98.56 83 GLY A C 1
ATOM 631 O O . GLY A 1 83 ? 8.739 -7.557 5.495 1.00 98.56 83 GLY A O 1
ATOM 632 N N . LEU A 1 84 ? 7.769 -8.130 3.559 1.00 98.75 84 LEU A N 1
ATOM 633 C CA . LEU A 1 84 ? 6.433 -8.308 4.136 1.00 98.75 84 LEU A CA 1
ATOM 634 C C . LEU A 1 84 ? 6.410 -9.416 5.198 1.00 98.75 84 LEU A C 1
ATOM 636 O O . LEU A 1 84 ? 5.800 -9.234 6.251 1.00 98.75 84 LEU A O 1
ATOM 640 N N . LYS A 1 85 ? 7.128 -10.527 4.983 1.00 98.81 85 LYS A N 1
ATOM 641 C CA . LYS A 1 85 ? 7.279 -11.602 5.981 1.00 98.81 85 LYS A CA 1
ATOM 642 C C . LYS A 1 85 ? 7.994 -11.141 7.252 1.00 98.81 85 LYS A C 1
ATOM 644 O O . LYS A 1 85 ? 7.659 -11.609 8.336 1.00 98.81 85 LYS A O 1
ATOM 649 N N . LEU A 1 86 ? 8.948 -10.214 7.145 1.00 98.56 86 LEU A N 1
ATOM 650 C CA . LEU A 1 86 ? 9.597 -9.603 8.313 1.00 98.56 86 LEU A CA 1
ATOM 651 C C . LEU A 1 86 ? 8.674 -8.622 9.047 1.00 98.56 86 LEU A C 1
ATOM 653 O O . LEU A 1 86 ? 8.747 -8.506 10.270 1.00 98.56 86 LEU A O 1
ATOM 657 N N . ILE A 1 87 ? 7.805 -7.931 8.311 1.00 98.50 87 ILE A N 1
ATOM 658 C CA . ILE A 1 87 ? 6.876 -6.932 8.845 1.00 98.50 87 ILE A CA 1
ATOM 659 C C . ILE A 1 87 ? 5.661 -7.581 9.525 1.00 98.50 87 ILE A C 1
ATOM 661 O O . ILE A 1 87 ? 5.215 -7.094 10.563 1.00 98.50 87 ILE A O 1
ATOM 665 N N . ALA A 1 88 ? 5.134 -8.680 8.980 1.00 98.75 88 ALA A N 1
ATOM 666 C CA . ALA A 1 88 ? 3.957 -9.385 9.492 1.00 98.75 88 ALA A CA 1
ATOM 667 C C . ALA A 1 88 ? 3.965 -9.622 11.021 1.00 98.75 88 ALA A C 1
ATOM 669 O O . ALA A 1 88 ? 2.999 -9.228 11.680 1.00 98.75 88 ALA A O 1
ATOM 670 N N . PRO A 1 89 ? 5.034 -10.170 11.639 1.00 98.69 89 PRO A N 1
ATOM 671 C CA . PRO A 1 89 ? 5.072 -10.349 13.090 1.00 98.69 89 PRO A CA 1
ATOM 672 C C . PRO A 1 89 ? 5.150 -9.028 13.872 1.00 98.69 89 PRO A C 1
ATOM 674 O O . PRO A 1 89 ? 4.826 -9.014 15.059 1.00 98.69 89 PRO A O 1
ATOM 677 N N . LEU A 1 90 ? 5.604 -7.921 13.269 1.00 98.44 90 LEU A N 1
ATOM 678 C CA . LEU A 1 90 ? 5.551 -6.595 13.903 1.00 98.44 90 LEU A CA 1
ATOM 679 C C . LEU A 1 90 ? 4.098 -6.116 13.985 1.00 98.44 90 LEU A C 1
ATOM 681 O O . LEU A 1 90 ? 3.631 -5.725 15.055 1.00 98.44 90 LEU A O 1
ATOM 685 N N . ALA A 1 91 ? 3.382 -6.213 12.862 1.00 98.44 91 ALA A N 1
ATOM 686 C CA . ALA A 1 91 ? 1.978 -5.838 12.732 1.00 98.44 91 ALA A CA 1
ATOM 687 C C . ALA A 1 91 ? 1.086 -6.638 13.701 1.00 98.44 91 ALA A C 1
ATOM 689 O O . ALA A 1 91 ? 0.286 -6.058 14.438 1.00 98.44 91 ALA A O 1
ATOM 690 N N . GLU A 1 92 ? 1.312 -7.953 13.796 1.00 98.38 92 GLU A N 1
ATOM 691 C CA . GLU A 1 92 ? 0.635 -8.836 14.752 1.00 98.38 92 GLU A CA 1
ATOM 692 C C . GLU A 1 92 ? 0.852 -8.400 16.206 1.00 98.38 92 GLU A C 1
ATOM 694 O O . GLU A 1 92 ? -0.115 -8.212 16.946 1.00 98.38 92 GLU A O 1
ATOM 699 N N . ARG A 1 93 ? 2.106 -8.169 16.623 1.00 97.88 93 ARG A N 1
ATOM 700 C CA . ARG A 1 93 ? 2.408 -7.708 17.992 1.00 97.88 93 ARG A CA 1
ATOM 701 C C . ARG A 1 93 ? 1.792 -6.349 18.305 1.00 97.88 93 ARG A C 1
ATOM 703 O O . ARG A 1 93 ? 1.448 -6.087 19.457 1.00 97.88 93 ARG A O 1
ATOM 710 N N . ALA A 1 94 ? 1.682 -5.481 17.304 1.00 97.50 94 ALA A N 1
ATOM 711 C CA . ALA A 1 94 ? 1.043 -4.183 17.447 1.00 97.50 94 ALA A CA 1
ATOM 712 C C . ALA A 1 94 ? -0.492 -4.274 17.479 1.00 97.50 94 ALA A C 1
ATOM 714 O O . ALA A 1 94 ? -1.134 -3.339 17.957 1.00 97.50 94 ALA A O 1
ATOM 715 N N . GLY A 1 95 ? -1.075 -5.377 16.996 1.00 97.19 95 GLY A N 1
ATOM 716 C CA . GLY A 1 95 ? -2.517 -5.514 16.804 1.00 97.19 95 GLY A CA 1
ATOM 717 C C . GLY A 1 95 ? -3.059 -4.593 15.707 1.00 97.19 95 GLY A C 1
ATOM 718 O O . GLY A 1 95 ? -4.211 -4.174 15.783 1.00 97.19 95 GLY A O 1
ATOM 719 N N . VAL A 1 96 ? -2.231 -4.248 14.717 1.00 98.19 96 VAL A N 1
ATOM 720 C CA . VAL A 1 96 ? -2.550 -3.307 13.631 1.00 98.19 96 VAL A CA 1
ATOM 721 C C . VAL A 1 96 ? -2.428 -4.041 12.302 1.00 98.19 96 VAL A C 1
ATOM 723 O O . VAL A 1 96 ? -1.448 -4.741 12.073 1.00 98.19 96 VAL A O 1
ATOM 726 N N . THR A 1 97 ? -3.412 -3.888 11.419 1.00 98.50 97 THR A N 1
ATOM 727 C CA . THR A 1 97 ? -3.366 -4.485 10.075 1.00 98.50 97 THR A CA 1
ATOM 728 C C . THR A 1 97 ? -2.638 -3.551 9.115 1.00 98.50 97 THR A C 1
ATOM 730 O O . THR A 1 97 ? -2.974 -2.372 9.022 1.00 98.50 97 THR A O 1
ATOM 733 N N . LEU A 1 98 ? -1.666 -4.068 8.371 1.00 98.69 98 LEU A N 1
ATOM 734 C CA . LEU A 1 98 ? -1.037 -3.344 7.272 1.00 98.69 98 LEU A CA 1
ATOM 735 C C . LEU A 1 98 ? -1.700 -3.741 5.956 1.00 98.69 98 LEU A C 1
ATOM 737 O O . LEU A 1 98 ? -1.820 -4.927 5.646 1.00 98.69 98 LEU A O 1
ATOM 741 N N . VAL A 1 99 ? -2.130 -2.745 5.189 1.00 98.69 99 VAL A N 1
ATOM 742 C CA . VAL A 1 99 ? -2.778 -2.931 3.892 1.00 98.69 99 VAL A CA 1
ATOM 743 C C . VAL A 1 99 ? -1.843 -2.470 2.771 1.00 98.69 99 VAL A C 1
ATOM 745 O O . VAL A 1 99 ? -1.539 -1.289 2.638 1.00 98.69 99 VAL A O 1
ATOM 748 N N . LEU A 1 100 ? -1.330 -3.422 1.996 1.00 98.69 100 LEU A N 1
ATOM 749 C CA . LEU A 1 100 ? -0.453 -3.187 0.851 1.00 98.69 100 LEU A CA 1
ATOM 750 C C . LEU A 1 100 ? -1.264 -2.576 -0.296 1.00 98.69 100 LEU A C 1
ATOM 752 O O . LEU A 1 100 ? -2.274 -3.157 -0.687 1.00 98.69 100 LEU A O 1
ATOM 756 N N . GLU A 1 101 ? -0.837 -1.432 -0.823 1.00 98.75 101 GLU A N 1
ATOM 757 C CA . GLU A 1 101 ? -1.594 -0.674 -1.825 1.00 98.75 101 GLU A CA 1
ATOM 758 C C . GLU A 1 101 ? -0.918 -0.726 -3.204 1.00 98.75 101 GLU A C 1
ATOM 760 O O . GLU A 1 101 ? 0.167 -0.166 -3.378 1.00 98.75 101 GLU A O 1
ATOM 765 N N . PRO A 1 102 ? -1.546 -1.373 -4.202 1.00 98.69 102 PRO A N 1
ATOM 766 C CA . PRO A 1 102 ? -1.176 -1.196 -5.595 1.00 98.69 102 PRO A CA 1
ATOM 767 C C . PRO A 1 102 ? -1.572 0.195 -6.108 1.00 98.69 102 PRO A C 1
ATOM 769 O O . PRO A 1 102 ? -2.682 0.663 -5.849 1.00 98.69 102 PRO A O 1
ATOM 772 N N . LEU A 1 103 ? -0.697 0.842 -6.881 1.00 98.62 103 LEU A N 1
ATOM 773 C CA . LEU A 1 103 ? -0.911 2.197 -7.408 1.00 98.62 103 LEU A CA 1
ATOM 774 C C . LEU A 1 103 ? -0.886 2.226 -8.938 1.00 98.62 103 LEU A C 1
ATOM 776 O O . LEU A 1 103 ? -0.256 1.391 -9.573 1.00 98.62 103 LEU A O 1
ATOM 780 N N . ASN A 1 104 ? -1.515 3.226 -9.561 1.00 98.19 104 ASN A N 1
ATOM 781 C CA . ASN A 1 104 ? -1.433 3.355 -11.019 1.00 98.19 104 ASN A CA 1
ATOM 782 C C . ASN A 1 104 ? -0.074 3.909 -11.477 1.00 98.19 104 ASN A C 1
ATOM 784 O O . ASN A 1 104 ? 0.286 5.041 -11.153 1.00 98.19 104 ASN A O 1
ATOM 788 N N . SER A 1 105 ? 0.650 3.134 -12.283 1.00 97.88 105 SER A N 1
ATOM 789 C CA . SER A 1 105 ? 1.936 3.542 -12.858 1.00 97.88 105 SER A CA 1
ATOM 790 C C . SER A 1 105 ? 1.804 4.344 -14.158 1.00 97.88 105 SER A C 1
ATOM 792 O O . SER A 1 105 ? 2.770 4.965 -14.601 1.00 97.88 105 SER A O 1
ATOM 794 N N . GLN A 1 106 ? 0.611 4.358 -14.767 1.00 96.62 106 GLN A N 1
ATOM 795 C CA . GLN A 1 106 ? 0.359 5.019 -16.052 1.00 96.62 106 GLN A CA 1
ATOM 796 C C . GLN A 1 106 ? 0.205 6.540 -15.954 1.00 96.62 106 GLN A C 1
ATOM 798 O O . GLN A 1 106 ? 0.608 7.241 -16.882 1.00 96.62 106 GLN A O 1
ATOM 803 N N . VAL A 1 107 ? -0.404 7.047 -14.876 1.00 96.06 107 VAL A N 1
ATOM 804 C CA . VAL A 1 107 ? -0.762 8.469 -14.753 1.00 96.06 107 VAL A CA 1
ATOM 805 C C . VAL A 1 107 ? -0.073 9.113 -13.556 1.00 96.06 107 VAL A C 1
ATOM 807 O O . VAL A 1 107 ? 0.655 10.085 -13.735 1.00 96.06 107 VAL A O 1
ATOM 810 N N . ASP A 1 108 ? -0.270 8.574 -12.350 1.00 97.12 108 ASP A N 1
ATOM 811 C CA . ASP A 1 108 ? 0.137 9.270 -11.121 1.00 97.12 108 ASP A CA 1
ATOM 812 C C . ASP A 1 108 ? 1.491 8.817 -10.565 1.00 97.12 108 ASP A C 1
ATOM 814 O O . ASP A 1 108 ? 2.206 9.627 -9.978 1.00 97.12 108 ASP A O 1
ATOM 818 N N . HIS A 1 109 ? 1.835 7.533 -10.706 1.00 97.56 109 HIS A N 1
ATOM 819 C CA . HIS A 1 109 ? 2.968 6.924 -10.002 1.00 97.56 109 HIS A CA 1
ATOM 820 C C . HIS A 1 109 ? 3.940 6.246 -10.965 1.00 97.56 109 HIS A C 1
ATOM 822 O O . HIS A 1 109 ? 4.198 5.045 -10.892 1.00 97.56 109 HIS A O 1
ATOM 828 N N . VAL A 1 110 ? 4.480 7.026 -11.903 1.00 97.38 110 VAL A N 1
ATOM 829 C CA . VAL A 1 110 ? 5.372 6.517 -12.954 1.00 97.38 110 VAL A CA 1
ATOM 830 C C . VAL A 1 110 ? 6.520 5.698 -12.357 1.00 97.38 110 VAL A C 1
ATOM 832 O O . VAL A 1 110 ? 7.290 6.181 -11.521 1.00 97.38 110 VAL A O 1
ATOM 835 N N . GLY A 1 111 ? 6.626 4.452 -12.824 1.00 96.38 111 GLY A N 1
ATOM 836 C CA . GLY A 1 111 ? 7.663 3.502 -12.429 1.00 96.38 111 GLY A CA 1
ATOM 837 C C . GLY A 1 111 ? 7.385 2.706 -11.151 1.00 96.38 111 GLY A C 1
ATOM 838 O O . GLY A 1 111 ? 8.302 2.028 -10.695 1.00 96.38 111 GLY A O 1
ATOM 839 N N . TYR A 1 112 ? 6.177 2.786 -10.579 1.00 98.25 112 TYR A N 1
ATOM 840 C CA . TYR A 1 112 ? 5.767 1.996 -9.409 1.00 98.25 112 TYR A CA 1
ATOM 841 C C . TYR A 1 112 ? 5.770 0.495 -9.706 1.00 98.25 112 TYR A C 1
ATOM 843 O O . TYR A 1 112 ? 5.278 0.078 -10.751 1.00 98.25 112 TYR A O 1
ATOM 851 N N . PHE A 1 113 ? 6.334 -0.311 -8.801 1.00 98.00 113 PHE A N 1
ATOM 852 C CA . PHE A 1 113 ? 6.463 -1.755 -9.009 1.00 98.00 113 PHE A CA 1
ATOM 853 C C . PHE A 1 113 ? 5.132 -2.491 -8.857 1.00 98.00 113 PHE A C 1
ATOM 855 O O . PHE A 1 113 ? 4.800 -3.345 -9.675 1.00 98.00 113 PHE A O 1
ATOM 862 N N . LEU A 1 114 ? 4.393 -2.201 -7.785 1.00 98.31 114 LEU A N 1
ATOM 863 C CA . LEU A 1 114 ? 3.148 -2.894 -7.483 1.00 98.31 114 LEU A CA 1
ATOM 864 C C . LEU A 1 114 ? 1.980 -2.169 -8.153 1.00 98.31 114 LEU A C 1
ATOM 866 O O . LEU A 1 114 ? 1.213 -1.473 -7.498 1.00 98.31 114 LEU A O 1
ATOM 870 N N . ASP A 1 115 ? 1.871 -2.283 -9.471 1.00 98.25 115 ASP A N 1
ATOM 871 C CA . ASP A 1 115 ? 0.907 -1.517 -10.265 1.00 98.25 115 ASP A CA 1
ATOM 872 C C . ASP A 1 115 ? -0.305 -2.319 -10.770 1.00 98.25 115 ASP A C 1
ATOM 874 O O . ASP A 1 115 ? -1.212 -1.755 -11.382 1.00 98.25 115 ASP A O 1
ATOM 878 N N . TYR A 1 116 ? -0.380 -3.609 -10.423 1.00 98.50 116 TYR A N 1
ATOM 879 C CA . TYR A 1 116 ? -1.544 -4.476 -10.635 1.00 98.50 116 TYR A CA 1
ATOM 880 C C . TYR A 1 116 ? -1.976 -5.162 -9.339 1.00 98.50 116 TYR A C 1
ATOM 882 O O . TYR A 1 116 ? -1.144 -5.632 -8.552 1.00 98.50 116 TYR A O 1
ATOM 890 N N . SER A 1 117 ? -3.290 -5.292 -9.136 1.00 98.56 117 SER A N 1
ATOM 891 C CA . SER A 1 117 ? -3.827 -5.915 -7.923 1.00 98.56 117 SER A CA 1
ATOM 892 C C . SER A 1 117 ? -3.549 -7.413 -7.852 1.00 98.56 117 SER A C 1
ATOM 894 O O . SER A 1 117 ? -3.362 -7.933 -6.755 1.00 98.56 117 SER A O 1
ATOM 896 N N . ALA A 1 118 ? -3.451 -8.096 -8.999 1.00 98.44 118 ALA A N 1
ATOM 897 C CA . ALA A 1 118 ? -3.144 -9.525 -9.080 1.00 98.44 118 ALA A CA 1
ATOM 898 C C . ALA A 1 118 ? -1.852 -9.883 -8.326 1.00 98.44 118 ALA A C 1
ATOM 900 O O . ALA A 1 118 ? -1.882 -10.722 -7.425 1.00 98.44 118 ALA A O 1
ATOM 901 N N . THR A 1 119 ? -0.759 -9.167 -8.604 1.00 98.62 119 THR A N 1
ATOM 902 C CA . THR A 1 119 ? 0.522 -9.322 -7.898 1.00 98.62 119 THR A CA 1
ATOM 903 C C . THR A 1 119 ? 0.377 -9.034 -6.402 1.00 98.62 119 THR A C 1
ATOM 905 O O . THR A 1 119 ? 0.952 -9.726 -5.565 1.00 98.62 119 THR A O 1
ATOM 908 N N . GLY A 1 120 ? -0.432 -8.035 -6.039 1.00 98.69 120 GLY A N 1
ATOM 909 C CA . GLY A 1 120 ? -0.725 -7.715 -4.643 1.00 98.69 120 GLY A CA 1
ATOM 910 C C . GLY A 1 120 ? -1.458 -8.845 -3.917 1.00 98.69 120 GLY A C 1
ATOM 911 O O . GLY A 1 120 ? -1.086 -9.204 -2.799 1.00 98.69 120 GLY A O 1
ATOM 912 N N . PHE A 1 121 ? -2.473 -9.443 -4.545 1.00 98.81 121 PHE A N 1
ATOM 913 C CA . PHE A 1 121 ? -3.187 -10.593 -3.989 1.00 98.81 121 PHE A CA 1
ATOM 914 C C . PHE A 1 121 ? -2.258 -11.794 -3.812 1.00 98.81 121 PHE A C 1
ATOM 916 O O . PHE A 1 121 ? -2.315 -12.454 -2.775 1.00 98.81 121 PHE A O 1
ATOM 923 N N . GLU A 1 122 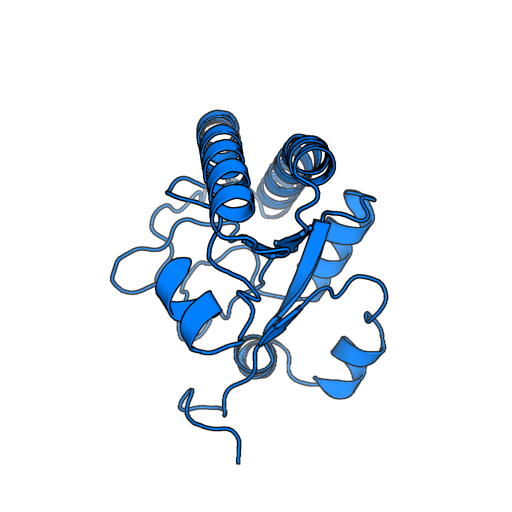? -1.388 -12.062 -4.787 1.00 98.69 122 GLU A N 1
ATOM 924 C CA . GLU A 1 122 ? -0.381 -13.124 -4.709 1.00 98.69 122 GLU A CA 1
ATOM 925 C C . GLU A 1 122 ? 0.583 -12.906 -3.537 1.00 98.69 122 GLU A C 1
ATOM 927 O O . GLU A 1 122 ? 0.751 -13.812 -2.718 1.00 98.69 122 GLU A O 1
ATOM 932 N N . LEU A 1 123 ? 1.129 -11.694 -3.385 1.00 98.88 123 LEU A N 1
ATOM 933 C CA . LEU A 1 123 ? 2.008 -11.335 -2.268 1.00 98.88 123 LEU A CA 1
ATOM 934 C C . LEU A 1 123 ? 1.322 -11.541 -0.917 1.00 98.88 123 LEU A C 1
ATOM 936 O O . LEU A 1 123 ? 1.870 -12.212 -0.044 1.00 98.88 123 LEU A O 1
ATOM 940 N N . VAL A 1 124 ? 0.110 -11.008 -0.738 1.00 98.81 124 VAL A N 1
ATOM 941 C CA . VAL A 1 124 ? -0.635 -11.131 0.526 1.00 98.81 124 VAL A CA 1
ATOM 942 C C . VAL A 1 124 ? -0.901 -12.600 0.869 1.00 98.81 124 VAL A C 1
ATOM 944 O O . VAL A 1 124 ? -0.721 -13.011 2.016 1.00 98.81 124 VAL A O 1
ATOM 947 N N . ARG A 1 125 ? -1.270 -13.416 -0.125 1.00 98.75 125 ARG A N 1
ATOM 948 C CA . ARG A 1 125 ? -1.470 -14.864 0.047 1.00 98.75 125 ARG A CA 1
ATOM 949 C C . ARG A 1 125 ? -0.172 -15.590 0.390 1.00 98.75 125 ARG A C 1
ATOM 951 O O . ARG A 1 125 ? -0.188 -16.468 1.242 1.00 98.75 125 ARG A O 1
ATOM 958 N N . ALA A 1 126 ? 0.940 -15.223 -0.240 1.00 98.75 126 ALA A N 1
ATOM 959 C CA . ALA A 1 126 ? 2.248 -15.832 -0.006 1.00 98.75 126 ALA A CA 1
ATOM 960 C C . ALA A 1 126 ? 2.873 -15.449 1.348 1.00 98.75 126 ALA A C 1
ATOM 962 O O . ALA A 1 126 ? 3.708 -16.189 1.876 1.00 98.75 126 ALA A O 1
ATOM 963 N N . VAL A 1 127 ? 2.498 -14.295 1.908 1.00 98.75 127 VAL A N 1
ATOM 964 C CA . VAL A 1 127 ? 2.870 -13.895 3.274 1.00 98.75 127 VAL A CA 1
ATOM 965 C C . VAL A 1 127 ? 2.104 -14.708 4.318 1.00 98.75 127 VAL A C 1
ATOM 967 O O . VAL A 1 127 ? 2.664 -14.982 5.376 1.00 98.75 127 VAL A O 1
ATOM 970 N N . ASP A 1 128 ? 0.861 -15.097 4.012 1.00 98.38 128 ASP A N 1
ATOM 971 C CA . ASP A 1 128 ? -0.002 -15.934 4.858 1.00 98.38 128 ASP A CA 1
ATOM 972 C C . ASP A 1 128 ? -0.138 -15.400 6.298 1.00 98.38 128 ASP A C 1
ATOM 974 O O . ASP A 1 128 ? 0.100 -16.087 7.290 1.00 98.38 128 ASP A O 1
ATOM 978 N N . SER A 1 129 ? -0.492 -14.116 6.418 1.00 98.62 129 SER A N 1
ATOM 979 C CA . SER A 1 129 ? -0.707 -13.453 7.707 1.00 98.62 129 SER A CA 1
ATOM 980 C C . SER A 1 129 ? -2.065 -12.754 7.746 1.00 98.62 129 SER A C 1
ATOM 982 O O . SER A 1 129 ? -2.409 -12.041 6.804 1.00 98.62 129 SER A O 1
ATOM 984 N N . PRO A 1 130 ? -2.835 -12.856 8.847 1.00 98.19 130 PRO A N 1
ATOM 985 C CA . PRO A 1 130 ? -4.076 -12.098 8.988 1.00 98.19 130 PRO A CA 1
ATOM 986 C C . PRO A 1 130 ? -3.844 -10.585 9.136 1.00 98.19 130 PRO A C 1
ATOM 988 O O . PRO A 1 130 ? -4.783 -9.820 8.926 1.00 98.19 130 PRO A O 1
ATOM 991 N N . TYR A 1 131 ? -2.618 -10.157 9.466 1.00 98.50 131 TYR A N 1
ATOM 992 C CA . TYR A 1 131 ? -2.243 -8.754 9.679 1.00 98.50 131 TYR A CA 1
ATOM 993 C C . TYR A 1 131 ? -1.637 -8.080 8.447 1.00 98.50 131 TYR A C 1
ATOM 995 O O . TYR A 1 131 ? -1.375 -6.880 8.492 1.00 98.50 131 TYR A O 1
ATOM 1003 N N . ILE A 1 132 ? -1.432 -8.822 7.357 1.00 98.75 132 ILE A N 1
ATOM 1004 C CA . ILE A 1 132 ? -1.049 -8.277 6.055 1.00 98.75 132 ILE A CA 1
ATOM 1005 C C . ILE A 1 132 ? -2.217 -8.514 5.103 1.00 98.75 132 ILE A C 1
ATOM 1007 O O . ILE A 1 132 ? -2.650 -9.645 4.896 1.00 98.75 132 ILE A O 1
ATOM 1011 N N . LYS A 1 133 ? -2.767 -7.436 4.557 1.00 98.81 133 LYS A N 1
ATOM 1012 C CA . LYS A 1 133 ? -3.925 -7.449 3.658 1.00 98.81 133 LYS A CA 1
ATOM 1013 C C . LYS A 1 133 ? -3.658 -6.549 2.457 1.00 98.81 133 LYS A C 1
ATOM 1015 O O . LYS A 1 133 ? -2.650 -5.850 2.424 1.00 98.81 133 LYS A O 1
ATOM 1020 N N . LEU A 1 134 ? -4.546 -6.557 1.470 1.00 98.81 134 LEU A N 1
ATOM 1021 C CA . LEU A 1 134 ? -4.504 -5.607 0.361 1.00 98.81 134 LEU A CA 1
ATOM 1022 C C . LEU A 1 134 ? -5.398 -4.395 0.653 1.00 98.81 134 LEU A C 1
ATOM 1024 O O . LEU A 1 134 ? -6.512 -4.548 1.165 1.00 98.81 134 LEU A O 1
ATOM 1028 N N . LEU A 1 135 ? -4.929 -3.208 0.281 1.00 98.81 135 LEU A N 1
ATOM 1029 C CA . LEU A 1 135 ? -5.771 -2.050 0.017 1.00 98.81 135 LEU A CA 1
ATOM 1030 C C . LEU A 1 135 ? -6.137 -2.071 -1.469 1.00 98.81 135 LEU A C 1
ATOM 1032 O O . LEU A 1 135 ? -5.260 -1.963 -2.320 1.00 98.81 135 LEU A O 1
ATOM 1036 N N . TYR A 1 136 ? -7.421 -2.218 -1.786 1.00 98.75 136 TYR A N 1
ATOM 1037 C CA . TYR A 1 136 ? -7.893 -2.130 -3.167 1.00 98.75 136 TYR A CA 1
ATOM 1038 C C . TYR A 1 136 ? -8.390 -0.709 -3.465 1.00 98.75 136 TYR A C 1
ATOM 1040 O O . TYR A 1 136 ? -9.520 -0.363 -3.119 1.00 98.75 136 TYR A O 1
ATOM 1048 N N . ASP A 1 137 ? -7.546 0.134 -4.063 1.00 98.62 137 ASP A N 1
ATOM 1049 C CA . ASP A 1 137 ? -7.953 1.466 -4.525 1.00 98.62 137 ASP A CA 1
ATOM 1050 C C . ASP A 1 137 ? -8.634 1.353 -5.898 1.00 98.62 137 ASP A C 1
ATOM 1052 O O . ASP A 1 137 ? -8.010 1.033 -6.913 1.00 98.62 137 ASP A O 1
ATOM 1056 N N . ILE A 1 138 ? -9.942 1.620 -5.925 1.00 98.38 138 ILE A N 1
ATOM 1057 C CA . ILE A 1 138 ? -10.770 1.503 -7.130 1.00 98.38 138 ILE A CA 1
ATOM 1058 C C . ILE A 1 138 ? -10.312 2.464 -8.228 1.00 98.38 138 ILE A C 1
ATOM 1060 O O . ILE A 1 138 ? -10.351 2.096 -9.399 1.00 98.38 138 ILE A O 1
ATOM 1064 N N . TYR A 1 139 ? -9.874 3.674 -7.881 1.00 98.44 139 TYR A N 1
ATOM 1065 C CA . TYR A 1 139 ? -9.427 4.657 -8.863 1.00 98.44 139 TYR A CA 1
ATOM 1066 C C . TYR A 1 139 ? -8.149 4.174 -9.558 1.00 98.44 139 TYR A C 1
ATOM 1068 O O . TYR A 1 139 ? -8.076 4.165 -10.789 1.00 98.44 139 TYR A O 1
ATOM 1076 N N . HIS A 1 140 ? -7.171 3.694 -8.785 1.00 98.56 140 HIS A N 1
ATOM 1077 C CA . HIS A 1 140 ? -5.927 3.163 -9.341 1.00 98.56 140 HIS A CA 1
ATOM 1078 C C . HIS A 1 140 ? -6.177 1.950 -10.230 1.00 98.56 140 HIS A C 1
ATOM 1080 O O . HIS A 1 140 ? -5.686 1.887 -11.359 1.00 98.56 140 HIS A O 1
ATOM 1086 N N . MET A 1 141 ? -6.989 1.012 -9.752 1.00 98.56 141 MET A N 1
ATOM 1087 C CA . MET A 1 141 ? -7.255 -0.216 -10.488 1.00 98.56 141 MET A CA 1
ATOM 1088 C C . MET A 1 141 ? -8.162 0.015 -11.701 1.00 98.56 141 MET A C 1
ATOM 1090 O O . MET A 1 141 ? -8.025 -0.667 -12.712 1.00 98.56 141 MET A O 1
ATOM 1094 N N . GLN A 1 142 ? -9.025 1.033 -11.692 1.00 98.06 142 GLN A N 1
ATOM 1095 C CA . GLN A 1 142 ? -9.834 1.369 -12.867 1.00 98.06 142 GLN A CA 1
ATOM 1096 C C . GLN A 1 142 ? -8.978 1.922 -14.017 1.00 98.06 142 GLN A C 1
ATOM 1098 O O . GLN A 1 142 ? -9.319 1.697 -15.178 1.00 98.06 142 GLN A O 1
ATOM 1103 N N . ILE A 1 143 ? -7.867 2.600 -13.713 1.00 98.00 143 ILE A N 1
ATOM 1104 C CA . ILE A 1 143 ? -6.885 3.055 -14.710 1.00 98.00 143 ILE A CA 1
ATOM 1105 C C . ILE A 1 143 ? -6.048 1.881 -15.237 1.00 98.00 143 ILE A C 1
ATOM 1107 O O . ILE A 1 143 ? -5.828 1.779 -16.443 1.00 98.00 143 ILE A O 1
ATOM 1111 N N . MET A 1 144 ? -5.574 1.007 -14.345 1.00 98.31 144 MET A N 1
ATOM 1112 C CA . MET A 1 144 ? -4.601 -0.035 -14.698 1.00 98.31 144 MET A CA 1
ATOM 1113 C C . MET A 1 144 ? -5.223 -1.284 -15.324 1.00 98.31 144 MET A C 1
ATOM 1115 O O . MET A 1 144 ? -4.671 -1.835 -16.273 1.00 98.31 144 MET A O 1
ATOM 1119 N N . GLU A 1 145 ? -6.355 -1.745 -14.795 1.00 97.56 145 GLU A N 1
ATOM 1120 C CA . GLU A 1 145 ? -6.877 -3.091 -15.065 1.00 97.56 145 GLU A CA 1
ATOM 1121 C C . GLU A 1 145 ? -8.374 -3.117 -15.420 1.00 97.56 145 GLU A C 1
ATOM 1123 O O . GLU A 1 145 ? -8.804 -3.956 -16.217 1.00 97.56 145 GLU A O 1
ATOM 1128 N N . GLY A 1 146 ? -9.180 -2.186 -14.898 1.00 97.06 146 GLY A N 1
ATOM 1129 C CA . GLY A 1 146 ? -10.633 -2.200 -15.073 1.00 97.06 146 GLY A CA 1
ATOM 1130 C C . GLY A 1 146 ? -11.285 -3.437 -14.437 1.00 97.06 146 GLY A C 1
ATOM 1131 O O . GLY A 1 146 ? -10.769 -4.014 -13.487 1.00 97.06 146 GLY A O 1
ATOM 1132 N N . ASN A 1 147 ? -12.463 -3.836 -14.937 1.00 97.69 147 ASN A N 1
ATOM 1133 C CA . ASN A 1 147 ? -13.219 -5.012 -14.460 1.00 97.69 147 ASN A CA 1
ATOM 1134 C C . ASN A 1 147 ? -13.376 -5.108 -12.918 1.00 97.69 147 ASN A C 1
ATOM 1136 O O . ASN A 1 147 ? -13.373 -6.190 -12.326 1.00 97.69 147 ASN A O 1
ATOM 1140 N N . ILE A 1 148 ? -13.542 -3.950 -12.272 1.00 97.75 148 ILE A N 1
ATOM 1141 C CA . ILE A 1 148 ? -13.407 -3.761 -10.820 1.00 97.75 148 ILE A CA 1
ATOM 1142 C C . ILE A 1 148 ? -14.281 -4.697 -9.997 1.00 97.75 148 ILE A C 1
ATOM 1144 O O . ILE A 1 148 ? -13.803 -5.320 -9.053 1.00 97.75 148 ILE A O 1
ATOM 1148 N N . ILE A 1 149 ? -15.566 -4.814 -10.342 1.00 97.88 149 ILE A N 1
ATOM 1149 C CA . ILE A 1 149 ? -16.513 -5.597 -9.539 1.00 97.88 149 ILE A CA 1
ATOM 1150 C C . ILE A 1 149 ? -16.073 -7.060 -9.475 1.00 97.88 149 ILE A C 1
ATOM 1152 O O . ILE A 1 149 ? -16.084 -7.653 -8.397 1.00 97.88 149 ILE A O 1
ATOM 1156 N N . GLN A 1 150 ? -15.659 -7.643 -10.602 1.00 98.44 150 GLN A N 1
ATOM 1157 C CA . GLN A 1 150 ? -15.235 -9.039 -10.643 1.00 98.44 150 GLN A CA 1
ATOM 1158 C C . GLN A 1 150 ? -13.925 -9.246 -9.873 1.00 98.44 150 GLN A C 1
ATOM 1160 O O . GLN A 1 150 ? -13.839 -10.176 -9.071 1.00 98.44 150 GLN A O 1
ATOM 1165 N N . THR A 1 151 ? -12.936 -8.370 -10.071 1.00 98.44 151 THR A N 1
ATOM 1166 C CA . THR A 1 151 ? -11.637 -8.452 -9.385 1.00 98.44 151 THR A CA 1
ATOM 1167 C C . THR A 1 151 ? -11.788 -8.302 -7.871 1.00 98.44 151 THR A C 1
ATOM 1169 O O . THR A 1 151 ? -11.286 -9.135 -7.115 1.00 98.44 151 THR A O 1
ATOM 1172 N N . LEU A 1 152 ? -12.538 -7.293 -7.421 1.00 97.81 152 LEU A N 1
ATOM 1173 C CA . LEU A 1 152 ? -12.765 -7.008 -6.006 1.00 97.81 152 LEU A CA 1
ATOM 1174 C C . LEU A 1 152 ? -13.554 -8.136 -5.331 1.00 97.81 152 LEU A C 1
ATOM 1176 O O . LEU A 1 152 ? -13.126 -8.659 -4.303 1.00 97.81 152 LEU A O 1
ATOM 1180 N N . THR A 1 153 ? -14.691 -8.547 -5.904 1.00 97.94 153 THR A N 1
ATOM 1181 C CA . THR A 1 153 ? -15.547 -9.578 -5.284 1.00 97.94 153 THR A CA 1
ATOM 1182 C C . THR A 1 153 ? -14.885 -10.954 -5.239 1.00 97.94 153 THR A C 1
ATOM 1184 O O . THR A 1 153 ? -15.134 -11.712 -4.304 1.00 97.94 153 THR A O 1
ATOM 1187 N N . GLY A 1 154 ? -14.002 -11.262 -6.194 1.00 98.38 154 GLY A N 1
ATOM 1188 C CA . GLY A 1 154 ? -13.225 -12.502 -6.216 1.00 98.38 154 GLY A CA 1
ATOM 1189 C C . GLY A 1 154 ? -12.105 -12.586 -5.172 1.00 98.38 154 GLY A C 1
ATOM 1190 O O . GLY A 1 154 ? -11.584 -13.677 -4.959 1.00 98.38 154 GLY A O 1
ATOM 1191 N N . ASN A 1 155 ? -11.738 -11.475 -4.518 1.00 98.62 155 ASN A N 1
ATOM 1192 C CA . ASN A 1 155 ? -10.575 -11.396 -3.619 1.00 98.62 155 ASN A CA 1
ATOM 1193 C C . ASN A 1 155 ? -10.888 -10.790 -2.236 1.00 98.62 155 ASN A C 1
ATOM 1195 O O . ASN A 1 155 ? -9.985 -10.352 -1.521 1.00 98.62 155 ASN A O 1
ATOM 1199 N N . LEU A 1 156 ? -12.162 -10.774 -1.825 1.00 98.25 156 LEU A N 1
ATOM 1200 C CA . LEU A 1 156 ? -12.597 -10.214 -0.533 1.00 98.25 156 LEU A CA 1
ATOM 1201 C C . LEU A 1 156 ? -11.918 -10.849 0.693 1.00 98.25 156 LEU A C 1
ATOM 1203 O O . LEU A 1 156 ? -11.898 -10.251 1.762 1.00 98.25 156 LEU A O 1
ATOM 1207 N N . ASP A 1 157 ? -11.367 -12.052 0.562 1.00 97.88 157 ASP A N 1
ATOM 1208 C CA . ASP A 1 157 ? -10.701 -12.778 1.643 1.00 97.88 157 ASP A CA 1
ATOM 1209 C C . ASP A 1 157 ? -9.338 -12.172 2.047 1.00 97.88 157 ASP A C 1
ATOM 1211 O O . ASP A 1 157 ? -8.883 -12.319 3.191 1.00 97.88 157 ASP A O 1
ATOM 1215 N N . VAL A 1 158 ? -8.698 -11.438 1.134 1.00 98.44 158 VAL A N 1
ATOM 1216 C CA . VAL A 1 158 ? -7.401 -10.771 1.350 1.00 98.44 158 VAL A CA 1
ATOM 1217 C C . VAL A 1 158 ? -7.464 -9.252 1.311 1.00 98.44 158 VAL A C 1
ATOM 1219 O O . VAL A 1 158 ? -6.493 -8.607 1.701 1.00 98.44 158 VAL A O 1
ATOM 1222 N N . ILE A 1 159 ? -8.590 -8.665 0.910 1.00 98.69 159 ILE A N 1
ATOM 1223 C CA . ILE A 1 159 ? -8.794 -7.215 0.968 1.00 98.69 159 ILE A CA 1
ATOM 1224 C C . ILE A 1 159 ? -9.110 -6.803 2.411 1.00 98.69 159 ILE A C 1
ATOM 1226 O O . ILE A 1 159 ? -10.025 -7.331 3.037 1.00 98.69 159 ILE A O 1
ATOM 1230 N N . GLY A 1 160 ? -8.341 -5.851 2.940 1.00 98.19 160 GLY A N 1
ATOM 1231 C CA . GLY A 1 160 ? -8.530 -5.281 4.279 1.00 98.19 160 GLY A CA 1
ATOM 1232 C C . GLY A 1 160 ? -9.043 -3.842 4.265 1.00 98.19 160 GLY A C 1
ATOM 1233 O O . GLY A 1 160 ? -9.565 -3.368 5.272 1.00 98.19 160 GLY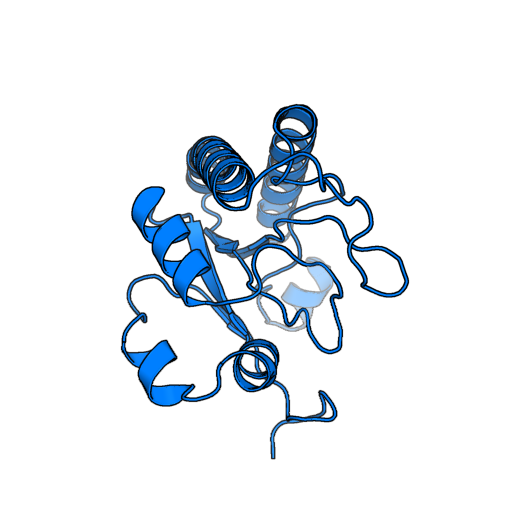 A O 1
ATOM 1234 N N . HIS A 1 161 ? -8.900 -3.140 3.138 1.00 98.38 161 HIS A N 1
ATOM 1235 C CA . HIS A 1 161 ? -9.340 -1.757 2.990 1.00 98.38 161 HIS A CA 1
ATOM 1236 C C . HIS A 1 161 ? -9.630 -1.421 1.522 1.00 98.38 161 HIS A C 1
ATOM 1238 O O . HIS A 1 161 ? -9.096 -2.065 0.619 1.00 98.38 161 HIS A O 1
ATOM 1244 N N . VAL A 1 162 ? -10.476 -0.418 1.286 1.00 98.31 162 VAL A N 1
ATOM 1245 C CA . VAL A 1 162 ? -10.851 0.037 -0.059 1.00 98.31 162 VAL A CA 1
ATOM 1246 C C . VAL A 1 162 ? -10.791 1.556 -0.095 1.00 98.31 162 VAL A C 1
ATOM 1248 O O . VAL A 1 162 ? 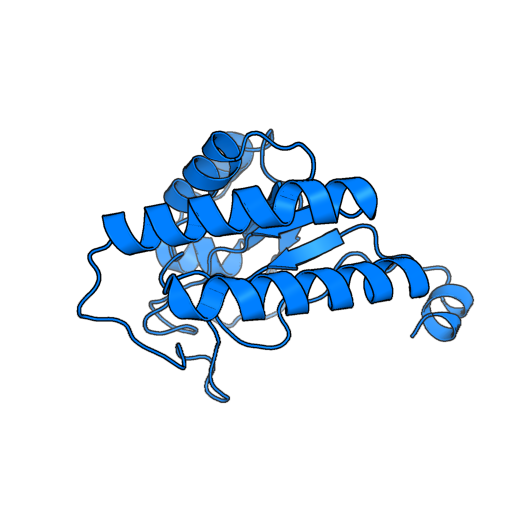-11.392 2.217 0.752 1.00 98.31 162 VAL A O 1
ATOM 1251 N N . HIS A 1 163 ? -10.099 2.095 -1.092 1.00 98.19 163 HIS A N 1
ATOM 1252 C CA . HIS A 1 163 ? -10.170 3.508 -1.454 1.00 98.19 163 HIS A CA 1
ATOM 1253 C C . HIS A 1 163 ? -11.038 3.684 -2.704 1.00 98.19 163 HIS A C 1
ATOM 1255 O O . HIS A 1 163 ? -11.191 2.767 -3.516 1.00 98.19 163 HIS A O 1
ATOM 1261 N N . VAL A 1 164 ? -11.634 4.868 -2.850 1.00 97.50 164 VAL A N 1
ATOM 1262 C CA . VAL A 1 164 ? -12.489 5.206 -3.989 1.00 97.50 164 VAL A CA 1
ATOM 1263 C C . VAL A 1 164 ? -12.331 6.677 -4.363 1.00 97.50 164 VAL A C 1
ATOM 1265 O O . VAL A 1 164 ? -12.296 7.547 -3.495 1.00 97.50 164 VAL A O 1
ATOM 1268 N N . ALA A 1 165 ? -12.262 6.937 -5.665 1.00 97.69 165 ALA A N 1
ATOM 1269 C CA . ALA A 1 165 ? -12.363 8.253 -6.283 1.00 97.69 165 ALA A CA 1
ATOM 1270 C C . ALA A 1 165 ? -12.864 8.080 -7.726 1.00 97.69 165 ALA A C 1
ATOM 1272 O O . ALA A 1 165 ? -12.800 6.975 -8.273 1.00 97.69 165 ALA A O 1
ATOM 1273 N N . ASP A 1 166 ? -13.364 9.152 -8.338 1.00 96.00 166 ASP A N 1
ATOM 1274 C CA . ASP A 1 166 ? -13.847 9.102 -9.719 1.00 96.00 166 ASP A CA 1
ATOM 1275 C C . ASP A 1 166 ? -12.706 9.091 -10.750 1.00 96.00 166 ASP A C 1
ATOM 1277 O O . ASP A 1 166 ? -11.645 9.686 -10.539 1.00 96.00 166 ASP A O 1
ATOM 1281 N N . VAL A 1 167 ? -12.929 8.443 -11.894 1.00 94.19 167 VAL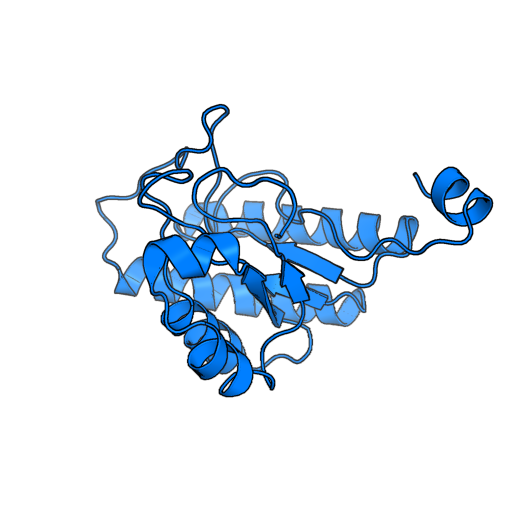 A N 1
ATOM 1282 C CA . VAL A 1 167 ? -11.973 8.372 -13.012 1.00 94.19 167 VAL A CA 1
ATOM 1283 C C . VAL A 1 167 ? -12.521 9.174 -14.199 1.00 94.19 167 VAL A C 1
ATOM 1285 O O . VAL A 1 167 ? -13.658 8.939 -14.602 1.00 94.19 167 VAL A O 1
ATOM 1288 N N . PRO A 1 168 ? -11.722 10.065 -14.830 1.00 92.62 168 PRO A N 1
ATOM 1289 C CA . PRO A 1 168 ? -10.260 10.173 -14.716 1.00 92.62 168 PRO A CA 1
ATOM 1290 C C . PRO A 1 168 ? -9.728 11.261 -13.766 1.00 92.62 168 PRO A C 1
ATOM 1292 O O . PRO A 1 168 ? -8.518 11.375 -13.622 1.00 92.62 168 PRO A O 1
ATOM 1295 N N . GLY A 1 169 ? -10.578 12.089 -13.153 1.00 88.56 169 GLY A N 1
ATOM 1296 C CA . GLY A 1 169 ? -10.131 13.306 -12.450 1.00 88.56 169 GLY A CA 1
ATOM 1297 C C . GLY A 1 169 ? -9.679 13.128 -10.996 1.00 88.56 169 GLY A C 1
ATOM 1298 O O . GLY A 1 169 ? -9.129 14.066 -10.420 1.00 88.56 169 GLY A O 1
ATOM 1299 N N . ARG A 1 170 ? -9.916 11.953 -10.393 1.00 95.19 170 ARG A N 1
ATOM 1300 C CA . ARG A 1 170 ? -9.726 11.687 -8.956 1.00 95.19 170 ARG A CA 1
ATOM 1301 C C . ARG A 1 170 ? -10.555 12.631 -8.069 1.00 95.19 170 ARG A C 1
ATOM 1303 O O . ARG A 1 170 ? -10.084 13.110 -7.037 1.00 95.19 170 ARG A O 1
ATOM 1310 N N . HIS A 1 171 ? -11.784 12.910 -8.503 1.00 95.12 171 HIS A N 1
ATOM 1311 C CA . HIS A 1 171 ? -12.768 13.735 -7.794 1.00 95.12 171 HIS A CA 1
ATOM 1312 C C . HIS A 1 171 ? -13.739 12.871 -6.973 1.00 95.12 171 HIS A C 1
ATOM 1314 O O . HIS A 1 171 ? -13.539 11.661 -6.817 1.00 95.12 171 HIS A O 1
ATOM 1320 N N . GLU A 1 172 ? -14.771 13.499 -6.412 1.00 95.31 172 GLU A N 1
ATOM 1321 C CA . GLU A 1 172 ? -15.870 12.823 -5.734 1.00 95.31 172 GLU A CA 1
ATOM 1322 C C . GLU A 1 172 ? -16.519 11.769 -6.650 1.00 95.31 172 GLU A C 1
ATOM 1324 O O . GLU A 1 172 ? -16.750 12.053 -7.822 1.00 95.31 172 GLU A O 1
ATOM 1329 N N . PRO A 1 173 ? -16.841 10.565 -6.142 1.00 93.00 173 PRO A N 1
ATOM 1330 C CA . PRO A 1 173 ? -17.536 9.557 -6.940 1.00 93.00 173 PRO A CA 1
ATOM 1331 C C . PRO A 1 173 ? -18.935 10.017 -7.390 1.00 93.00 173 PRO A C 1
ATOM 1333 O O . PRO A 1 173 ? -19.794 10.252 -6.533 1.00 93.00 173 PRO A O 1
ATOM 1336 N N . GLY A 1 174 ? -19.189 10.035 -8.707 1.00 85.81 174 GLY A N 1
ATOM 1337 C CA . GLY A 1 174 ? -20.525 10.223 -9.303 1.00 85.81 174 GLY A CA 1
ATOM 1338 C C . GLY A 1 174 ? -20.654 11.360 -10.310 1.00 85.81 174 GLY A C 1
ATOM 1339 O O . GLY A 1 174 ? -20.092 12.447 -10.069 1.00 85.81 174 GLY A O 1
#

Foldseek 3Di:
DQVVCVVVVHADAEEAQFPDFALQDLVRLVVRLVSNLVSLVVCLVNVYQEYEYARADADPQQEGPDDDPVDDLVSSLVSNLVSLLSNQVSLVVSNHAYAYEAAACPPRYPPGSRQEVVSVLVSQVSSVHPRYAHEAEPQSCCRRPNPPVCVCVVRVVRHPHYHYADPPPRHHDD

pLDDT: mean 96.84, std 2.27, range [85.81, 98.88]

Radius of gyration: 15.8 Å; chains: 1; bounding box: 40×32×37 Å

Sequence (174 aa):
VKAAVEEAGIGIASFQSNLGGTLIHPEQRAGFVASIDQSLEKAREVGSSGLFLLTDELAEDRSVRFQYPELTAEEKYESVLEGLKLIAPLAERAGVTLVLEPLNSQVDHVGYFLDYSATGFELVRAVDSPYIKLLYDIYHMQIMEGNIIQTLTGNLDVIGHVHVADVPGRHEPG

Secondary structure (DSSP, 8-state):
-HHHHHHHT------B--SS--SSSGGGHHHHHHHHHHHHHHHHHHT-SEEEE-SS-B-TTSSBS---TTS-HHHHHHHHHHHHHHHHHHHHHHT-EEEE----TTTTSTT-S--SHHHHHHHHHHHT-TTEEEEEEHHHHHHHT--HHHHHHTTTTTEEEEE---TTT--S--